Protein AF-A0A1H5PXS5-F1 (afdb_monomer_lite)

Foldseek 3Di:
DVVVVVVVLVCLLVQLVVQLVVLLVVCLVVLLVLLVQQVQLQAKAQPVPPPDDRHGDDPPRPDIDHRNVVSNVVSVVVQLVSLQVSLQSSCVSSVDPPSVVSSVVSSVVSSVVSVVSNVVVVVVVVD

Structure (mmCIF, N/CA/C/O backbone):
data_AF-A0A1H5PXS5-F1
#
_entry.id   AF-A0A1H5PXS5-F1
#
loop_
_atom_site.group_PDB
_atom_site.id
_atom_site.type_symbol
_atom_site.label_atom_id
_atom_site.label_alt_id
_atom_site.label_comp_id
_atom_site.label_asym_id
_atom_site.label_entity_id
_atom_site.label_seq_id
_atom_site.pdbx_PDB_ins_code
_atom_site.Cartn_x
_atom_site.Cartn_y
_atom_site.Cartn_z
_atom_site.occupancy
_atom_site.B_iso_or_equiv
_atom_site.auth_seq_id
_atom_site.auth_comp_id
_atom_site.auth_asym_id
_atom_site.auth_atom_id
_atom_site.pdbx_PDB_model_num
ATOM 1 N N . MET A 1 1 ? -22.544 5.173 37.982 1.00 56.53 1 MET A N 1
ATOM 2 C CA . MET A 1 1 ? -21.979 4.084 37.147 1.00 56.53 1 MET A CA 1
ATOM 3 C C . MET A 1 1 ? -22.290 4.237 35.650 1.00 56.53 1 MET A C 1
ATOM 5 O O . MET A 1 1 ? -21.480 3.798 34.851 1.00 56.53 1 MET A O 1
ATOM 9 N N . ALA A 1 2 ? -23.361 4.930 35.233 1.00 60.81 2 ALA A N 1
ATOM 10 C CA . ALA A 1 2 ? -23.650 5.168 33.805 1.00 60.81 2 ALA A CA 1
ATOM 11 C C . ALA A 1 2 ? -22.597 6.036 33.067 1.00 60.81 2 ALA A C 1
ATOM 13 O O . ALA A 1 2 ? -22.197 5.722 31.950 1.00 60.81 2 ALA A O 1
ATOM 14 N N . VAL A 1 3 ? -22.052 7.070 33.726 1.00 61.31 3 VAL A N 1
ATOM 15 C CA . VAL A 1 3 ? -21.043 7.984 33.135 1.00 61.31 3 VAL A CA 1
ATOM 16 C C . VAL A 1 3 ? -19.742 7.262 32.743 1.00 61.31 3 VAL A C 1
ATOM 18 O O . VAL A 1 3 ? -19.060 7.649 31.794 1.00 61.31 3 VAL A O 1
ATOM 21 N N . THR A 1 4 ? -19.377 6.195 33.458 1.00 65.00 4 THR A N 1
ATOM 22 C CA . THR A 1 4 ? -18.184 5.390 33.154 1.00 65.00 4 THR A CA 1
ATOM 23 C C . THR A 1 4 ? -18.392 4.469 31.954 1.00 65.00 4 THR A C 1
ATOM 25 O O . THR A 1 4 ? -17.450 4.252 31.193 1.00 65.00 4 THR A O 1
ATOM 28 N N . GLU A 1 5 ? -19.614 3.977 31.735 1.00 60.16 5 GLU A N 1
ATOM 29 C CA . GLU A 1 5 ? -19.942 3.146 30.572 1.00 60.16 5 GLU A CA 1
ATOM 30 C C . GLU A 1 5 ? -20.026 3.969 29.286 1.00 60.16 5 GLU A C 1
ATOM 32 O O . GLU A 1 5 ? -19.417 3.571 28.294 1.00 60.16 5 GLU A O 1
ATOM 37 N N . GLU A 1 6 ? -20.640 5.159 29.314 1.00 60.00 6 GLU A N 1
ATOM 38 C CA . GLU A 1 6 ? -20.666 6.066 28.155 1.00 60.00 6 GLU A CA 1
ATOM 39 C C . GLU A 1 6 ? -19.258 6.475 27.711 1.00 60.00 6 GLU A C 1
ATOM 41 O O . GLU A 1 6 ? -18.928 6.396 26.525 1.00 60.00 6 GLU A O 1
ATOM 46 N N . ARG A 1 7 ? -18.376 6.827 28.657 1.00 58.44 7 ARG A N 1
ATOM 47 C CA . ARG A 1 7 ? -16.966 7.127 28.350 1.00 58.44 7 ARG A CA 1
ATOM 48 C C . ARG A 1 7 ? -16.232 5.906 27.799 1.00 58.44 7 ARG A C 1
ATOM 50 O O . ARG A 1 7 ? -15.465 6.029 26.845 1.00 58.44 7 ARG A O 1
ATOM 57 N N . ALA A 1 8 ? -16.494 4.718 28.342 1.00 58.59 8 ALA A N 1
ATOM 58 C CA . ALA A 1 8 ? -15.920 3.474 27.842 1.00 58.59 8 ALA A CA 1
ATOM 59 C C . ALA A 1 8 ? -16.485 3.062 26.472 1.00 58.59 8 ALA A C 1
ATOM 61 O O . ALA A 1 8 ? -15.799 2.362 25.730 1.00 58.59 8 ALA A O 1
ATOM 62 N N . GLN A 1 9 ? -17.707 3.463 26.110 1.00 58.88 9 GLN A N 1
ATOM 63 C CA . GLN A 1 9 ? -18.296 3.257 24.784 1.00 58.88 9 GLN A CA 1
ATOM 64 C C . GLN A 1 9 ? -17.776 4.268 23.760 1.00 58.88 9 GLN A C 1
ATOM 66 O O . GLN A 1 9 ? -17.460 3.863 22.642 1.00 58.88 9 GLN A O 1
ATOM 71 N N . ALA A 1 10 ? -17.588 5.530 24.149 1.00 60.09 10 ALA A N 1
ATOM 72 C CA . ALA A 1 10 ? -16.989 6.569 23.312 1.00 60.09 10 ALA A CA 1
ATOM 73 C C . ALA A 1 10 ? -15.483 6.341 23.058 1.00 60.09 10 ALA A C 1
ATOM 75 O O . ALA A 1 10 ? -14.986 6.616 21.966 1.00 60.09 10 ALA A O 1
ATOM 76 N N . ALA A 1 11 ? -14.755 5.761 24.020 1.00 62.62 11 ALA A N 1
ATO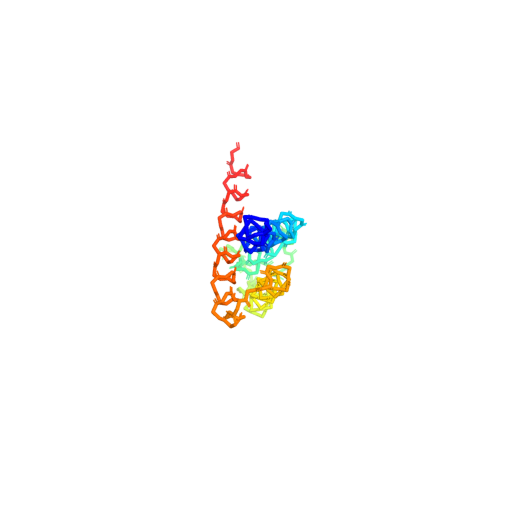M 77 C CA . ALA A 1 11 ? -13.326 5.455 23.882 1.00 62.62 11 ALA A CA 1
ATOM 78 C C . ALA A 1 11 ? -13.026 4.277 22.931 1.00 62.62 11 ALA A C 1
ATOM 80 O O . ALA A 1 11 ? -11.911 4.154 22.418 1.00 62.62 11 ALA A O 1
ATOM 81 N N . ARG A 1 12 ? -14.008 3.401 22.669 1.00 68.94 12 ARG A N 1
ATOM 82 C CA . ARG A 1 12 ? -13.856 2.227 21.787 1.00 68.94 12 ARG A CA 1
ATOM 83 C C . ARG A 1 12 ? -13.530 2.630 20.336 1.00 68.94 12 ARG A C 1
ATOM 85 O O . ARG A 1 12 ? -12.490 2.188 19.849 1.00 68.94 12 ARG A O 1
ATOM 92 N N . PRO A 1 13 ? -14.299 3.505 19.657 1.00 69.00 13 PRO A N 1
ATOM 93 C CA . PRO A 1 13 ? -13.934 4.003 18.330 1.00 69.00 13 PRO A CA 1
ATOM 94 C C . PRO A 1 13 ? -12.537 4.641 18.288 1.00 69.00 13 PRO A C 1
ATOM 96 O O . PRO A 1 13 ? -11.752 4.332 17.389 1.00 69.00 13 PRO A O 1
ATOM 99 N N . GLY A 1 14 ? -12.197 5.449 19.302 1.00 75.44 14 GLY A N 1
ATOM 100 C CA . GLY A 1 14 ? -10.892 6.108 19.418 1.00 75.44 14 GLY A CA 1
ATOM 101 C C . GLY A 1 14 ? -9.726 5.121 19.498 1.00 75.44 14 GLY A C 1
ATOM 102 O O . GLY A 1 14 ? -8.729 5.280 18.797 1.00 75.44 14 GLY A O 1
ATOM 103 N N . ARG A 1 15 ? -9.875 4.029 20.258 1.00 79.75 15 ARG A N 1
ATOM 104 C CA . ARG A 1 15 ? -8.872 2.954 20.322 1.00 79.75 15 ARG A CA 1
ATOM 105 C C . ARG A 1 15 ? -8.702 2.238 18.981 1.00 79.75 15 ARG A C 1
ATOM 107 O O . ARG A 1 15 ? -7.582 1.907 18.603 1.00 79.75 15 ARG A O 1
ATOM 114 N N . GLY A 1 16 ? -9.796 2.014 18.253 1.00 78.06 16 GLY A N 1
ATOM 115 C CA . GLY A 1 16 ? -9.749 1.434 16.909 1.00 78.06 16 GLY A CA 1
ATOM 116 C C . GLY A 1 16 ? -9.002 2.317 15.908 1.00 78.06 16 GLY A C 1
ATOM 117 O O . GLY A 1 16 ? -8.175 1.815 15.149 1.00 78.06 16 GLY A O 1
ATOM 118 N N . ALA A 1 17 ? -9.254 3.628 15.947 1.00 75.81 17 ALA A N 1
ATOM 119 C CA . ALA A 1 17 ? -8.556 4.605 15.117 1.00 75.81 17 ALA A CA 1
ATOM 120 C C . ALA A 1 17 ? -7.064 4.694 15.473 1.00 75.81 17 ALA A C 1
ATOM 122 O O . ALA A 1 17 ? -6.228 4.621 14.579 1.00 75.81 17 ALA A O 1
ATOM 123 N N . ALA A 1 18 ? -6.723 4.754 16.765 1.00 81.62 18 ALA A N 1
ATOM 124 C CA . ALA A 1 18 ? -5.338 4.817 17.229 1.00 81.62 18 ALA A CA 1
ATOM 125 C C . ALA A 1 18 ? -4.524 3.577 16.826 1.00 81.62 18 ALA A C 1
ATOM 127 O O . ALA A 1 18 ? -3.395 3.708 16.363 1.00 81.62 18 ALA A O 1
ATOM 128 N N . VAL A 1 19 ? -5.103 2.374 16.936 1.00 84.81 19 VAL A N 1
ATOM 129 C CA . VAL A 1 19 ? -4.444 1.137 16.481 1.00 84.81 19 VAL A CA 1
ATOM 130 C C . VAL A 1 19 ? -4.265 1.138 14.964 1.00 84.81 19 VAL A C 1
ATOM 132 O O . VAL A 1 19 ? -3.183 0.813 14.486 1.00 84.81 19 VAL A O 1
ATOM 135 N N . SER A 1 20 ? -5.291 1.533 14.203 1.00 79.31 20 SER A N 1
ATOM 136 C CA . SER A 1 20 ? -5.188 1.641 12.740 1.00 79.31 20 SER A CA 1
ATOM 137 C C . SER A 1 20 ? -4.079 2.618 12.336 1.00 79.31 20 SER A C 1
ATOM 139 O O . SER A 1 20 ? -3.224 2.273 11.527 1.00 79.31 20 SER A O 1
ATOM 141 N N . ALA A 1 21 ? -4.050 3.805 12.947 1.00 78.50 21 ALA A N 1
ATOM 142 C CA . ALA A 1 21 ? -3.052 4.834 12.679 1.00 78.50 21 ALA A CA 1
ATOM 143 C C . ALA A 1 21 ? -1.637 4.392 13.079 1.00 78.50 21 ALA A C 1
ATOM 145 O O . ALA A 1 21 ? -0.707 4.547 12.292 1.00 78.50 21 ALA A O 1
ATOM 146 N N . GLY A 1 22 ? -1.475 3.787 14.259 1.00 82.25 22 GLY A N 1
ATOM 147 C CA . GLY A 1 22 ? -0.182 3.289 14.729 1.00 82.25 22 GLY A CA 1
ATOM 148 C C . GLY A 1 22 ? 0.392 2.199 13.823 1.00 82.25 22 GLY A C 1
ATOM 149 O O . GLY A 1 22 ? 1.576 2.225 13.499 1.00 82.25 22 GLY A O 1
ATOM 150 N N . VAL A 1 23 ? -0.449 1.277 13.345 1.00 85.56 23 VAL A N 1
ATOM 151 C CA . VAL A 1 23 ? -0.013 0.240 12.399 1.00 85.56 23 VAL A CA 1
ATOM 152 C C . VAL A 1 23 ? 0.309 0.837 11.025 1.00 85.56 23 VAL A C 1
ATOM 154 O O . VAL A 1 23 ? 1.310 0.451 10.430 1.00 85.56 23 VAL A O 1
ATOM 157 N N . MET A 1 24 ? -0.471 1.806 10.530 1.00 80.81 24 MET A N 1
ATOM 158 C CA . MET A 1 24 ? -0.128 2.508 9.283 1.00 80.81 24 MET A CA 1
ATOM 159 C C . MET A 1 24 ? 1.216 3.231 9.389 1.00 80.81 24 MET A C 1
ATOM 161 O O . MET A 1 24 ? 2.020 3.137 8.466 1.00 80.81 24 MET A O 1
ATOM 165 N N . ALA A 1 25 ? 1.485 3.895 10.517 1.00 81.75 25 ALA A N 1
ATOM 166 C CA . ALA A 1 25 ? 2.754 4.573 10.766 1.00 81.75 25 ALA A CA 1
ATOM 167 C C . ALA A 1 25 ? 3.940 3.592 10.748 1.00 81.75 25 ALA A C 1
ATOM 169 O O . ALA A 1 25 ? 4.950 3.856 10.101 1.00 81.75 25 ALA A O 1
ATOM 170 N N . LEU A 1 26 ? 3.793 2.421 11.378 1.00 85.38 26 LEU A N 1
ATOM 171 C CA . LEU A 1 26 ? 4.804 1.354 11.347 1.00 85.38 26 LEU A CA 1
ATOM 172 C C . LEU A 1 26 ? 5.061 0.815 9.934 1.00 85.38 26 LEU A C 1
ATOM 174 O O . LEU A 1 26 ? 6.168 0.379 9.629 1.00 85.38 26 LEU A O 1
ATOM 178 N N . LEU A 1 27 ? 4.051 0.845 9.065 1.00 85.19 27 LEU A N 1
ATOM 179 C CA . LEU A 1 27 ? 4.149 0.349 7.696 1.00 85.19 27 LEU A CA 1
ATOM 180 C C . LEU A 1 27 ? 4.630 1.404 6.695 1.00 85.19 27 LEU A C 1
ATOM 182 O O . LEU A 1 27 ? 4.754 1.077 5.516 1.00 85.19 27 LEU A O 1
ATOM 186 N N . VAL A 1 28 ? 4.925 2.641 7.105 1.00 81.62 28 VAL A N 1
ATOM 187 C CA . VAL A 1 28 ? 5.422 3.696 6.197 1.00 81.62 28 VAL A CA 1
ATOM 188 C C . VAL A 1 28 ? 6.613 3.236 5.336 1.00 81.62 28 VAL A C 1
ATOM 190 O O . VAL A 1 28 ? 6.548 3.445 4.124 1.00 81.62 28 VAL A O 1
ATOM 193 N N . PRO A 1 29 ? 7.642 2.536 5.863 1.00 80.50 29 PRO A N 1
ATOM 194 C CA . PRO A 1 29 ? 8.745 2.037 5.036 1.00 80.50 29 PRO A CA 1
ATOM 195 C C . PRO A 1 29 ? 8.293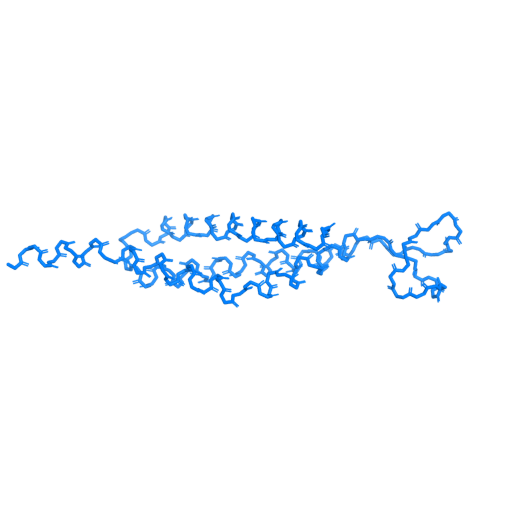 1.048 3.953 1.00 80.50 29 PRO A C 1
ATOM 197 O O . PRO A 1 29 ? 8.779 1.091 2.826 1.00 80.50 29 PRO A O 1
ATOM 200 N N . VAL A 1 30 ? 7.318 0.188 4.271 1.00 84.88 30 VAL A N 1
ATOM 201 C CA . VAL A 1 30 ? 6.742 -0.782 3.325 1.00 84.88 30 VAL A CA 1
ATOM 202 C C . VAL A 1 30 ? 5.986 -0.059 2.212 1.00 84.88 30 VAL A C 1
ATOM 204 O O . VAL A 1 30 ? 6.136 -0.405 1.043 1.00 84.88 30 VAL A O 1
ATOM 207 N N . HIS A 1 31 ? 5.214 0.975 2.555 1.00 81.62 31 HIS A N 1
ATOM 208 C CA . HIS A 1 31 ? 4.532 1.804 1.562 1.00 81.62 31 HIS A CA 1
ATOM 209 C C . HIS A 1 31 ? 5.539 2.531 0.666 1.00 81.62 31 HIS A C 1
ATOM 211 O O . HIS A 1 31 ? 5.381 2.505 -0.550 1.00 81.62 31 HIS A O 1
ATOM 217 N N . GLY A 1 32 ? 6.598 3.110 1.240 1.00 78.00 32 GLY A N 1
ATOM 218 C CA . GLY A 1 32 ? 7.671 3.753 0.478 1.00 78.00 32 GLY A CA 1
ATOM 219 C C . GLY A 1 32 ? 8.338 2.794 -0.512 1.00 78.00 32 GLY A C 1
ATOM 220 O O . GLY A 1 32 ? 8.476 3.122 -1.689 1.00 78.00 32 GLY A O 1
ATOM 221 N N . PHE A 1 33 ? 8.664 1.577 -0.067 1.00 83.81 33 PHE A N 1
ATOM 222 C CA . PHE A 1 33 ? 9.221 0.534 -0.930 1.00 83.81 33 PHE A CA 1
ATOM 223 C C . PHE A 1 33 ? 8.263 0.137 -2.062 1.00 83.81 33 PHE A C 1
ATOM 225 O O . PHE A 1 33 ? 8.673 0.074 -3.219 1.00 83.81 33 PHE A O 1
ATOM 232 N N . LEU A 1 34 ? 6.982 -0.094 -1.759 1.00 84.69 34 LEU A N 1
ATOM 233 C CA . LEU A 1 34 ? 5.981 -0.467 -2.765 1.00 84.69 34 LEU A CA 1
ATOM 234 C C . LEU A 1 34 ? 5.753 0.647 -3.791 1.00 84.69 34 LEU A C 1
ATOM 236 O O . LEU A 1 34 ? 5.611 0.365 -4.976 1.00 84.69 34 LEU A O 1
ATOM 240 N N . VAL A 1 35 ? 5.760 1.908 -3.360 1.00 81.56 35 VAL A N 1
ATOM 241 C CA . VAL A 1 35 ? 5.647 3.064 -4.259 1.00 81.56 35 VAL A CA 1
ATOM 242 C C . VAL A 1 35 ? 6.868 3.157 -5.167 1.00 81.56 35 VAL A C 1
ATOM 244 O O . VAL A 1 35 ? 6.707 3.308 -6.375 1.00 81.56 35 VAL A O 1
ATOM 247 N N . ALA A 1 36 ? 8.077 3.001 -4.623 1.00 81.88 36 ALA A N 1
ATOM 248 C CA . ALA A 1 36 ? 9.296 2.963 -5.426 1.00 81.88 36 ALA A CA 1
ATOM 249 C C . ALA A 1 36 ? 9.265 1.808 -6.441 1.00 81.88 36 ALA A C 1
ATOM 251 O O . ALA A 1 36 ? 9.572 2.012 -7.613 1.00 81.88 36 ALA A O 1
ATOM 252 N N . ALA A 1 37 ? 8.811 0.622 -6.025 1.00 85.44 37 ALA A N 1
ATOM 253 C CA . ALA A 1 37 ? 8.644 -0.527 -6.907 1.00 85.44 37 ALA A CA 1
ATOM 254 C C . ALA A 1 37 ? 7.626 -0.263 -8.027 1.00 85.44 37 ALA A C 1
ATOM 256 O O . ALA A 1 37 ? 7.869 -0.661 -9.161 1.00 85.44 37 ALA A O 1
ATOM 257 N N . VAL A 1 38 ? 6.520 0.437 -7.747 1.00 83.38 38 VAL A N 1
ATOM 258 C CA . VAL A 1 38 ? 5.538 0.840 -8.770 1.00 83.38 38 VAL A CA 1
ATOM 259 C C . VAL A 1 38 ? 6.125 1.866 -9.734 1.00 83.38 38 VAL A C 1
ATOM 261 O O . VAL A 1 38 ? 5.916 1.741 -10.935 1.00 83.38 38 VAL A O 1
ATOM 264 N N . VAL A 1 39 ? 6.872 2.856 -9.239 1.00 83.62 39 VAL A N 1
ATOM 265 C CA . VAL A 1 39 ? 7.531 3.865 -10.086 1.00 83.62 39 VAL A CA 1
ATOM 266 C C . VAL A 1 39 ? 8.543 3.206 -11.019 1.00 83.62 39 VAL A C 1
ATOM 268 O O . VAL A 1 39 ? 8.529 3.481 -12.216 1.00 83.62 39 VAL A O 1
ATOM 271 N N . LEU A 1 40 ? 9.364 2.293 -10.494 1.00 83.50 40 LEU A N 1
ATOM 272 C CA . LEU A 1 40 ? 10.285 1.497 -11.301 1.00 83.50 40 LEU A CA 1
ATOM 273 C C . LEU A 1 40 ? 9.509 0.626 -12.294 1.00 83.50 40 LEU A C 1
ATOM 275 O O . LEU A 1 40 ? 9.761 0.671 -13.488 1.00 83.50 40 LEU A O 1
ATOM 279 N N . ALA A 1 41 ? 8.494 -0.110 -11.849 1.00 85.81 41 ALA A N 1
ATOM 280 C CA . ALA A 1 41 ? 7.702 -0.957 -12.734 1.00 85.81 41 ALA A CA 1
ATOM 281 C C . ALA A 1 41 ? 6.940 -0.174 -13.817 1.00 85.81 41 ALA A C 1
ATOM 283 O O . ALA A 1 41 ? 6.621 -0.746 -14.851 1.00 85.81 41 ALA A O 1
ATOM 284 N N . ALA A 1 42 ? 6.637 1.107 -13.605 1.00 85.19 42 ALA A N 1
ATOM 285 C CA . ALA A 1 42 ? 6.006 1.969 -14.601 1.00 85.19 42 ALA A CA 1
ATOM 286 C C . ALA A 1 42 ? 7.000 2.537 -15.632 1.00 85.19 42 ALA A C 1
ATOM 288 O O . ALA A 1 42 ? 6.574 3.023 -16.683 1.00 85.19 42 ALA A O 1
ATOM 289 N N . GLY A 1 43 ? 8.302 2.492 -15.341 1.00 83.88 43 GLY A N 1
ATOM 290 C CA . GLY A 1 43 ? 9.352 2.944 -16.244 1.00 83.88 43 GLY A CA 1
ATOM 291 C C . GLY A 1 43 ? 9.472 2.077 -17.498 1.00 83.88 43 GLY A C 1
ATOM 292 O O . GLY A 1 43 ? 9.084 0.910 -17.516 1.00 83.88 43 GLY A O 1
ATOM 293 N N . ARG A 1 44 ? 10.036 2.667 -18.559 1.00 85.00 44 ARG A N 1
ATOM 294 C CA . ARG A 1 44 ? 10.578 1.920 -19.701 1.00 85.00 44 ARG A CA 1
ATOM 295 C C . ARG A 1 44 ? 12.093 1.989 -19.665 1.00 85.00 44 ARG A C 1
ATOM 297 O O . ARG A 1 44 ? 12.649 3.089 -19.748 1.00 85.00 44 ARG A O 1
ATOM 304 N N . TYR A 1 45 ? 12.735 0.834 -19.575 1.00 84.56 45 TYR A N 1
ATOM 305 C CA . TYR A 1 45 ? 14.185 0.748 -19.443 1.00 84.56 45 TYR A CA 1
ATOM 306 C C . TYR A 1 45 ? 14.815 0.038 -20.630 1.00 84.56 45 TYR A C 1
ATOM 308 O O . TYR A 1 45 ? 14.220 -0.858 -21.230 1.00 84.56 45 TYR A O 1
ATOM 316 N N . ASP A 1 46 ? 16.025 0.474 -20.955 1.00 84.38 46 ASP A N 1
ATOM 317 C CA . ASP A 1 46 ? 16.869 -0.162 -21.949 1.00 84.38 46 ASP A CA 1
ATOM 318 C C . ASP A 1 46 ? 17.322 -1.530 -21.423 1.00 84.38 46 ASP A C 1
ATOM 320 O O . ASP A 1 46 ? 18.018 -1.626 -20.409 1.00 84.38 46 ASP A O 1
ATOM 324 N N . SER A 1 47 ? 16.895 -2.592 -22.104 1.00 82.44 47 SER A N 1
ATOM 325 C CA . SER A 1 47 ? 17.213 -3.980 -21.755 1.00 82.44 47 SER A CA 1
ATOM 326 C C . SER A 1 47 ? 18.363 -4.556 -22.583 1.00 82.44 47 SER A C 1
ATOM 328 O O . SER A 1 47 ? 18.707 -5.725 -22.430 1.00 82.44 47 SER A O 1
ATOM 330 N N . SER A 1 48 ? 19.007 -3.739 -23.424 1.00 79.62 48 SER A N 1
ATOM 331 C CA . SER A 1 48 ? 20.124 -4.163 -24.283 1.00 79.62 48 SER A CA 1
ATOM 332 C C . SER A 1 48 ? 21.429 -4.418 -23.516 1.00 79.62 48 SER A C 1
ATOM 334 O O . SER A 1 48 ? 22.420 -4.860 -24.096 1.00 79.62 48 SER A O 1
ATOM 336 N N . GLY A 1 49 ? 21.454 -4.122 -22.211 1.00 73.38 49 GLY A N 1
ATOM 337 C CA . GLY A 1 49 ? 22.635 -4.241 -21.352 1.00 73.38 49 GLY A CA 1
ATOM 338 C C . GLY A 1 49 ? 23.613 -3.063 -21.456 1.00 73.38 49 GLY A C 1
ATOM 339 O O . GLY A 1 49 ? 24.641 -3.062 -20.781 1.00 73.38 49 GLY A O 1
ATOM 340 N N . GLN A 1 50 ? 23.304 -2.041 -22.260 1.00 70.44 50 GLN A N 1
ATOM 341 C CA . GLN A 1 50 ? 24.161 -0.875 -22.486 1.00 70.44 50 GLN A CA 1
ATOM 342 C C . GLN A 1 50 ? 23.791 0.286 -21.543 1.00 70.44 50 GLN A C 1
ATOM 344 O O . GLN A 1 50 ? 22.792 0.970 -21.744 1.00 70.44 50 GLN A O 1
ATOM 349 N N . GLY A 1 51 ? 24.631 0.593 -20.548 1.00 69.06 51 GLY A N 1
ATOM 350 C CA . GLY A 1 51 ? 24.491 1.811 -19.724 1.00 69.06 51 GLY A CA 1
ATOM 351 C C . GLY A 1 51 ? 23.791 1.651 -18.366 1.00 69.06 51 GLY A C 1
ATOM 352 O O . GLY A 1 51 ? 23.359 2.644 -17.785 1.00 69.06 51 GLY A O 1
ATOM 353 N N . GLY A 1 52 ? 23.749 0.430 -17.827 1.00 74.44 52 GLY A N 1
ATOM 354 C CA . GLY A 1 52 ? 23.382 0.156 -16.433 1.00 74.44 52 GLY A CA 1
ATOM 355 C C . GLY A 1 52 ? 21.904 -0.201 -16.200 1.00 74.44 52 GLY A C 1
ATOM 356 O O . GLY A 1 52 ? 21.076 -0.060 -17.095 1.00 74.44 52 GLY A O 1
ATOM 357 N N . PRO A 1 53 ? 21.556 -0.668 -14.985 1.00 68.88 53 PRO A N 1
ATOM 358 C CA . PRO A 1 53 ? 20.291 -1.361 -14.700 1.00 68.88 53 PRO A CA 1
ATOM 359 C C . PRO A 1 53 ? 19.023 -0.487 -14.725 1.00 68.88 53 PRO A C 1
ATOM 361 O O . PRO A 1 53 ? 17.925 -1.025 -14.635 1.00 68.88 53 PRO A O 1
ATOM 364 N N . PHE A 1 54 ? 19.149 0.840 -14.840 1.00 75.38 54 PHE A N 1
ATOM 365 C CA . PHE A 1 54 ? 18.015 1.780 -14.821 1.00 75.38 54 PHE A CA 1
ATOM 366 C C . PHE A 1 54 ? 18.077 2.818 -15.944 1.00 75.38 54 PHE A C 1
ATOM 368 O O . PHE A 1 54 ? 17.489 3.897 -15.831 1.00 75.38 54 PHE A O 1
ATOM 375 N N . ARG A 1 55 ? 18.808 2.530 -17.025 1.00 80.69 55 ARG A N 1
ATOM 376 C CA . ARG A 1 55 ? 18.870 3.441 -18.167 1.00 80.69 55 ARG A CA 1
ATOM 377 C C . ARG A 1 55 ? 17.487 3.544 -18.804 1.00 80.69 55 ARG A C 1
ATOM 379 O O . ARG A 1 55 ? 16.923 2.540 -19.225 1.00 80.69 55 ARG A O 1
ATOM 386 N N . SER A 1 56 ? 16.931 4.750 -18.872 1.00 84.69 56 SER A N 1
ATOM 387 C CA . SER A 1 56 ? 15.681 4.992 -19.596 1.00 84.69 56 SER A CA 1
ATOM 388 C C . SER A 1 56 ? 15.888 4.790 -21.092 1.00 84.69 56 SER A C 1
ATOM 390 O O . SER A 1 56 ? 16.934 5.172 -21.619 1.00 84.69 56 SER A O 1
ATOM 392 N N . CYS A 1 57 ? 14.882 4.257 -21.780 1.00 84.12 57 CYS A N 1
ATOM 393 C CA . CYS A 1 57 ? 14.980 4.086 -23.225 1.00 84.12 57 CYS A CA 1
ATOM 394 C C . CYS A 1 57 ? 15.130 5.414 -23.973 1.00 84.12 57 CYS A C 1
ATOM 396 O O . CYS A 1 57 ? 14.399 6.372 -23.712 1.00 84.12 57 CYS A O 1
ATOM 398 N N . THR A 1 58 ? 16.060 5.441 -24.926 1.00 84.12 58 THR A N 1
ATOM 399 C CA . THR A 1 58 ? 16.287 6.559 -25.851 1.00 84.12 58 THR A CA 1
ATOM 400 C C . THR A 1 58 ? 16.089 6.098 -27.297 1.00 84.12 58 THR A C 1
ATOM 402 O O . THR A 1 58 ? 15.826 4.925 -27.552 1.00 84.12 58 THR A O 1
ATOM 405 N N . ALA A 1 59 ? 16.200 7.017 -28.262 1.00 82.12 59 ALA A N 1
ATOM 406 C CA . ALA A 1 59 ? 16.112 6.681 -29.687 1.00 82.12 59 ALA A CA 1
ATOM 407 C C . ALA A 1 59 ? 17.218 5.710 -30.152 1.00 82.12 59 ALA A C 1
ATOM 409 O O . ALA A 1 59 ? 17.038 5.018 -31.148 1.00 82.12 59 ALA A O 1
ATOM 410 N N . ASP A 1 60 ? 18.325 5.638 -29.408 1.00 82.25 60 ASP A N 1
ATOM 411 C CA . ASP A 1 60 ? 19.468 4.764 -29.695 1.00 82.25 60 ASP A CA 1
ATOM 412 C C . ASP A 1 60 ? 19.359 3.387 -29.013 1.00 82.25 60 ASP A C 1
ATOM 414 O O . ASP A 1 60 ? 20.230 2.535 -29.193 1.00 82.25 60 ASP A O 1
ATOM 418 N N . SER A 1 61 ? 18.322 3.158 -28.197 1.00 81.44 61 SER A N 1
ATOM 419 C CA . SER A 1 61 ? 18.125 1.889 -27.492 1.00 81.44 61 SER A CA 1
ATOM 420 C C . SER A 1 61 ? 17.678 0.793 -28.460 1.00 81.44 61 SER A C 1
ATOM 422 O O . SER A 1 61 ? 16.678 0.927 -29.164 1.00 81.44 61 SER A O 1
ATOM 424 N N . VAL A 1 62 ? 18.404 -0.326 -28.462 1.00 84.12 62 VAL A N 1
ATOM 425 C CA . VAL A 1 62 ? 18.152 -1.462 -29.368 1.00 84.12 62 VAL A CA 1
ATOM 426 C C . VAL A 1 62 ? 16.983 -2.326 -28.883 1.00 84.12 62 VAL A C 1
ATOM 428 O O . VAL A 1 62 ? 16.254 -2.905 -29.687 1.00 84.12 62 VAL A O 1
ATOM 431 N N . SER A 1 63 ? 16.782 -2.403 -27.566 1.00 83.12 63 SER A N 1
ATOM 432 C CA . SER A 1 63 ? 15.659 -3.106 -26.951 1.00 83.12 63 SER A CA 1
ATOM 433 C C . SER A 1 63 ? 15.163 -2.359 -25.717 1.00 83.12 63 SER A C 1
ATOM 435 O O . SER A 1 63 ? 15.946 -1.881 -24.897 1.00 83.12 63 SER A O 1
ATOM 437 N N . CYS A 1 64 ? 13.842 -2.269 -25.587 1.00 85.94 64 CYS A N 1
ATOM 438 C CA . CYS A 1 64 ? 13.177 -1.600 -24.478 1.00 85.94 64 CYS A CA 1
ATOM 439 C C . CYS A 1 64 ? 12.220 -2.562 -23.797 1.00 85.94 64 CYS A 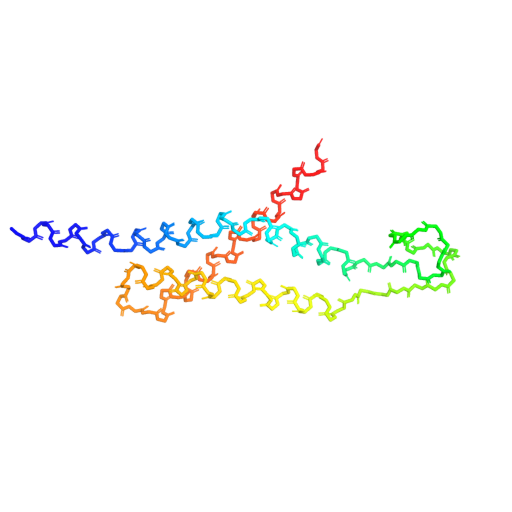C 1
ATOM 441 O O . CYS A 1 64 ? 11.305 -3.065 -24.452 1.00 85.94 64 CYS A O 1
ATOM 443 N N . ASP A 1 65 ? 12.368 -2.728 -22.485 1.00 85.50 65 ASP A N 1
ATOM 444 C CA . ASP A 1 65 ? 11.347 -3.382 -21.680 1.00 85.50 65 ASP A CA 1
ATOM 445 C C . ASP A 1 65 ? 10.352 -2.354 -21.149 1.00 85.50 65 ASP A C 1
ATOM 447 O O . ASP A 1 65 ? 10.693 -1.321 -20.562 1.00 85.50 65 ASP A O 1
ATOM 451 N N . GLY A 1 66 ? 9.090 -2.631 -21.472 1.00 75.75 66 GLY A N 1
ATOM 452 C CA . GLY A 1 66 ? 7.940 -1.808 -21.146 1.00 75.75 66 GLY A CA 1
ATOM 453 C C . GLY A 1 66 ? 7.482 -1.977 -19.701 1.00 75.75 66 GLY A C 1
ATOM 454 O O . GLY A 1 66 ? 7.978 -2.856 -18.993 1.00 75.75 66 GLY A O 1
ATOM 455 N N . PRO A 1 67 ? 6.500 -1.165 -19.269 1.00 82.62 67 PRO A N 1
ATOM 456 C CA . PRO A 1 67 ? 6.056 -1.187 -17.889 1.00 82.62 67 PRO A CA 1
ATOM 457 C C . PRO A 1 67 ? 5.668 -2.604 -17.461 1.00 82.62 67 PRO A C 1
ATOM 459 O O .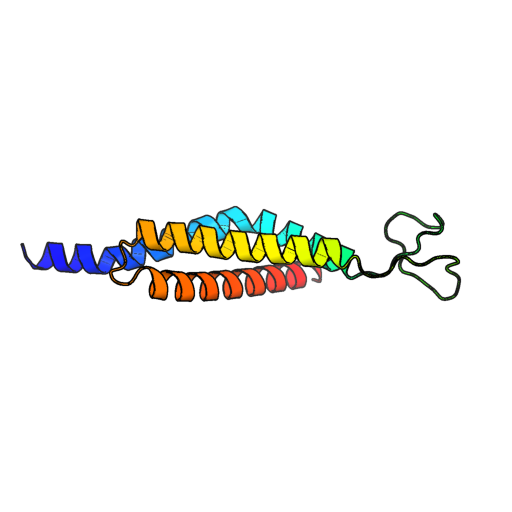 PRO A 1 67 ? 4.880 -3.292 -18.115 1.00 82.62 67 PRO A O 1
ATOM 462 N N . ASN A 1 68 ? 6.222 -3.038 -16.333 1.00 87.50 68 ASN A N 1
ATOM 463 C CA . ASN A 1 68 ? 5.963 -4.340 -15.752 1.00 87.50 68 ASN A CA 1
ATOM 464 C C . ASN A 1 68 ? 4.586 -4.331 -15.073 1.00 87.50 68 ASN A C 1
ATOM 466 O O . ASN A 1 68 ? 4.448 -4.149 -13.860 1.00 87.50 68 ASN A O 1
ATOM 470 N N . HIS A 1 69 ? 3.546 -4.536 -15.881 1.00 86.38 69 HIS A N 1
ATOM 471 C CA . HIS A 1 69 ? 2.157 -4.563 -15.431 1.00 86.38 69 HIS A CA 1
ATOM 472 C C . HIS A 1 69 ? 1.892 -5.626 -14.359 1.00 86.38 69 HIS A C 1
ATOM 474 O O . HIS A 1 69 ? 1.062 -5.402 -13.479 1.00 86.38 69 HIS A O 1
ATOM 480 N N . ALA A 1 70 ? 2.616 -6.750 -14.387 1.00 87.19 70 ALA A N 1
ATOM 481 C CA . ALA A 1 70 ? 2.504 -7.782 -13.362 1.00 87.19 70 ALA A CA 1
ATOM 482 C C . ALA A 1 70 ? 2.985 -7.260 -11.999 1.00 87.19 70 ALA A C 1
ATOM 484 O O . ALA A 1 70 ? 2.271 -7.387 -11.007 1.00 87.19 70 ALA A O 1
ATOM 485 N N . MET A 1 71 ? 4.144 -6.598 -11.953 1.00 84.62 71 MET A N 1
ATOM 486 C CA . MET A 1 71 ? 4.665 -5.987 -10.727 1.00 84.62 71 MET A CA 1
ATOM 487 C C . MET A 1 71 ? 3.753 -4.860 -10.224 1.00 84.62 71 MET A C 1
ATOM 489 O O . MET A 1 71 ? 3.478 -4.789 -9.027 1.00 84.62 71 MET A O 1
ATOM 493 N N . ILE A 1 72 ? 3.221 -4.025 -11.125 1.00 85.75 72 ILE A N 1
ATOM 494 C CA . ILE A 1 72 ? 2.242 -2.981 -10.773 1.00 85.75 72 ILE A CA 1
ATOM 495 C C . ILE A 1 72 ? 0.998 -3.609 -10.128 1.00 85.75 72 ILE A C 1
ATOM 497 O O . ILE A 1 72 ? 0.556 -3.155 -9.071 1.00 85.75 72 ILE A O 1
ATOM 501 N N . ALA A 1 73 ? 0.450 -4.671 -10.725 1.00 84.00 73 ALA A N 1
ATOM 502 C CA . ALA A 1 73 ? -0.727 -5.361 -10.204 1.00 84.00 73 ALA A CA 1
ATOM 503 C C . ALA A 1 73 ? -0.459 -6.008 -8.836 1.00 84.00 73 ALA A C 1
ATOM 505 O O . ALA A 1 73 ? -1.277 -5.876 -7.923 1.00 84.00 73 ALA A O 1
ATOM 506 N N . VAL A 1 74 ? 0.697 -6.658 -8.666 1.00 87.56 74 VAL A N 1
ATOM 507 C CA . VAL A 1 74 ? 1.110 -7.255 -7.387 1.00 87.56 74 VAL A CA 1
ATOM 508 C C . VAL A 1 74 ? 1.260 -6.178 -6.315 1.00 87.56 74 VAL A C 1
ATOM 510 O O . VAL A 1 74 ? 0.690 -6.316 -5.234 1.00 87.56 74 VAL A O 1
ATOM 513 N N . ALA A 1 75 ? 1.952 -5.077 -6.607 1.00 86.25 75 ALA A N 1
ATOM 514 C CA . ALA A 1 75 ? 2.127 -3.985 -5.655 1.00 86.25 75 ALA A CA 1
ATOM 515 C C . ALA A 1 75 ? 0.784 -3.347 -5.256 1.00 86.25 75 ALA A C 1
ATOM 517 O O . ALA A 1 75 ? 0.537 -3.115 -4.070 1.00 86.25 75 ALA A O 1
ATOM 518 N N . ALA A 1 76 ? -0.123 -3.137 -6.217 1.00 83.81 76 ALA A N 1
ATOM 519 C CA . ALA A 1 76 ? -1.471 -2.641 -5.949 1.00 83.81 76 ALA A CA 1
ATOM 520 C C . ALA A 1 76 ? -2.280 -3.605 -5.061 1.00 83.81 76 ALA A C 1
ATOM 522 O O . ALA A 1 76 ? -2.934 -3.173 -4.108 1.00 83.81 76 ALA A O 1
ATOM 523 N N . ALA A 1 77 ? -2.199 -4.914 -5.323 1.00 87.38 77 ALA A N 1
ATOM 524 C CA . ALA A 1 77 ? -2.861 -5.934 -4.514 1.00 87.38 77 ALA A CA 1
ATOM 525 C C . ALA A 1 77 ? -2.313 -5.977 -3.078 1.00 87.38 77 ALA A C 1
ATOM 527 O O . ALA A 1 77 ? -3.090 -6.074 -2.126 1.00 87.38 77 ALA A O 1
ATOM 528 N N . VAL A 1 78 ? -0.993 -5.844 -2.905 1.00 87.62 78 VAL A N 1
ATOM 529 C CA . VAL A 1 78 ? -0.352 -5.786 -1.582 1.00 87.62 78 VAL A CA 1
ATOM 530 C C . VAL A 1 78 ? -0.810 -4.548 -0.808 1.00 87.62 78 VAL A C 1
ATOM 532 O O . VAL A 1 78 ? -1.212 -4.677 0.348 1.00 87.62 78 VAL A O 1
ATOM 535 N N . LEU A 1 79 ? -0.838 -3.368 -1.438 1.00 84.38 79 LEU A N 1
ATOM 536 C CA . LEU A 1 79 ? -1.333 -2.133 -0.814 1.00 84.38 79 LEU A CA 1
ATOM 537 C C . LEU A 1 79 ? -2.799 -2.262 -0.369 1.00 84.38 79 LEU A C 1
ATOM 539 O O . LEU A 1 79 ? -3.144 -1.918 0.764 1.00 84.38 79 LEU A O 1
ATOM 543 N N . ALA A 1 80 ? -3.658 -2.818 -1.228 1.00 84.31 80 ALA A N 1
ATOM 544 C CA . ALA A 1 80 ? -5.057 -3.072 -0.891 1.00 84.31 80 ALA A CA 1
ATOM 545 C C . ALA A 1 80 ? -5.198 -4.077 0.269 1.00 84.31 80 ALA A C 1
ATOM 547 O O . ALA A 1 80 ? -6.003 -3.871 1.185 1.00 84.31 80 ALA A O 1
ATOM 548 N N . GLY A 1 81 ? -4.388 -5.140 0.264 1.00 85.94 81 GLY A N 1
ATOM 549 C CA . GLY A 1 81 ? -4.337 -6.145 1.323 1.00 85.94 81 GLY A CA 1
ATOM 550 C C . GLY A 1 81 ? -3.930 -5.556 2.674 1.00 85.94 81 GLY A C 1
ATOM 551 O O . GLY A 1 81 ? -4.599 -5.810 3.680 1.00 85.94 81 GLY A O 1
ATOM 552 N N . ILE A 1 82 ? -2.899 -4.705 2.690 1.00 87.00 82 ILE A N 1
ATOM 553 C CA . ILE A 1 82 ? -2.458 -3.966 3.879 1.00 87.00 82 ILE A CA 1
ATOM 554 C C . ILE A 1 82 ? -3.600 -3.100 4.412 1.00 87.00 82 ILE A C 1
ATOM 556 O O . ILE A 1 82 ? -3.994 -3.254 5.570 1.00 87.00 82 ILE A O 1
ATOM 560 N N . ALA A 1 83 ? -4.202 -2.254 3.571 1.00 84.69 83 ALA A N 1
ATOM 561 C CA . ALA A 1 83 ? -5.294 -1.378 3.991 1.00 84.69 83 ALA A CA 1
ATOM 562 C C . ALA A 1 83 ? -6.463 -2.174 4.603 1.00 84.69 83 ALA A C 1
ATOM 564 O O . ALA A 1 83 ? -7.025 -1.786 5.634 1.00 84.69 83 ALA A O 1
ATOM 565 N N . TRP A 1 84 ? -6.802 -3.324 4.009 1.00 84.00 84 TRP A N 1
ATOM 566 C CA . TRP A 1 84 ? -7.876 -4.203 4.473 1.00 84.00 84 TRP A CA 1
ATOM 567 C C . TRP A 1 84 ? -7.553 -4.935 5.784 1.00 84.00 84 TRP A C 1
ATOM 569 O O . TRP A 1 84 ? -8.450 -5.148 6.619 1.00 84.00 84 TRP A O 1
ATOM 579 N N . ALA A 1 85 ? -6.292 -5.326 5.981 1.00 85.50 85 ALA A N 1
ATOM 580 C CA . ALA A 1 85 ? -5.800 -5.952 7.204 1.00 85.50 85 ALA A CA 1
ATOM 581 C C . ALA A 1 85 ? -5.766 -4.948 8.365 1.00 85.50 85 ALA A C 1
ATOM 583 O O . ALA A 1 85 ? -6.303 -5.233 9.440 1.00 85.50 85 ALA A O 1
ATOM 584 N N . VAL A 1 86 ? -5.240 -3.745 8.123 1.00 86.69 86 VAL A N 1
ATOM 585 C CA . VAL A 1 86 ? -5.176 -2.663 9.114 1.00 86.69 86 VAL A CA 1
ATOM 586 C C . VAL A 1 86 ? -6.579 -2.196 9.510 1.00 86.69 86 VAL A C 1
ATOM 588 O O . VAL A 1 86 ? -6.881 -2.083 10.699 1.00 86.69 86 VAL A O 1
ATOM 591 N N . ALA A 1 87 ? -7.496 -2.055 8.548 1.00 81.56 87 ALA A N 1
ATOM 592 C CA . ALA A 1 87 ? -8.904 -1.791 8.842 1.00 81.56 87 ALA A CA 1
ATOM 593 C C . ALA A 1 87 ? -9.533 -2.913 9.692 1.00 81.56 87 ALA A C 1
ATOM 595 O O . ALA A 1 87 ? -10.320 -2.651 10.600 1.00 81.56 87 ALA A O 1
ATOM 596 N N . GLY A 1 88 ? -9.166 -4.175 9.444 1.00 83.25 88 GLY A N 1
ATOM 597 C CA . GLY A 1 88 ? -9.593 -5.315 10.259 1.00 83.25 88 GLY A CA 1
ATOM 598 C C . GLY A 1 88 ? -9.114 -5.227 11.714 1.00 83.25 88 GLY A C 1
ATOM 599 O O . GLY A 1 88 ? -9.903 -5.462 12.633 1.00 83.25 88 GLY A O 1
ATOM 600 N N . LEU A 1 89 ? -7.852 -4.846 11.926 1.00 85.56 89 LEU A N 1
ATOM 601 C CA . LEU A 1 89 ? -7.269 -4.586 13.247 1.00 85.56 89 LEU A CA 1
ATOM 602 C C . LEU A 1 89 ? -7.978 -3.427 13.959 1.00 85.56 89 LEU A C 1
ATOM 604 O O . LEU A 1 89 ? -8.397 -3.592 15.105 1.00 85.56 89 LEU A O 1
ATOM 608 N N . GLY A 1 90 ? -8.209 -2.309 13.266 1.00 79.44 90 GLY A N 1
ATOM 609 C CA . GLY A 1 90 ? -8.934 -1.156 13.806 1.00 79.44 90 GLY A CA 1
ATOM 610 C C . GLY A 1 90 ? -10.376 -1.490 14.201 1.00 79.44 90 GLY A C 1
ATOM 611 O O . GLY A 1 90 ? -10.829 -1.122 15.285 1.00 79.44 90 GLY A O 1
ATOM 612 N N . VAL A 1 91 ? -11.089 -2.276 13.385 1.00 83.06 91 VAL A N 1
ATOM 613 C CA . VAL A 1 91 ? -12.450 -2.733 13.715 1.00 83.06 91 VAL A CA 1
ATOM 614 C C . VAL A 1 91 ? -12.466 -3.651 14.938 1.00 83.06 91 VAL A C 1
ATOM 616 O O . VAL A 1 91 ? -13.357 -3.528 15.783 1.00 83.06 91 VAL A O 1
ATOM 619 N N . ARG A 1 92 ? -11.497 -4.572 15.047 1.00 82.38 92 ARG A N 1
ATOM 620 C CA . ARG A 1 92 ? -11.369 -5.481 16.199 1.00 82.38 92 ARG A CA 1
ATOM 621 C C . ARG A 1 92 ? -11.045 -4.712 17.479 1.00 82.38 92 ARG A C 1
ATOM 623 O O . ARG A 1 92 ? -11.711 -4.926 18.490 1.00 82.38 92 ARG A O 1
ATOM 630 N N . ALA A 1 93 ? -10.083 -3.795 17.417 1.00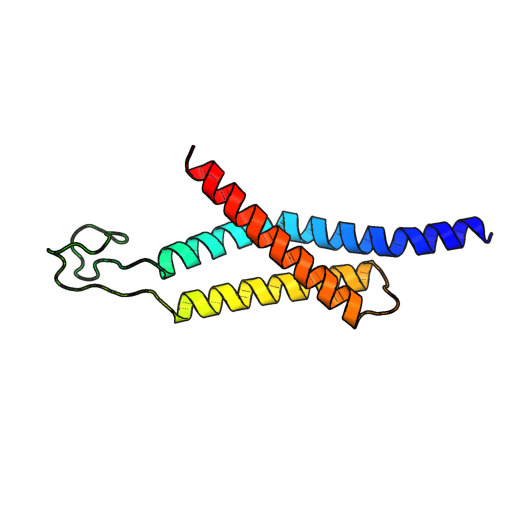 81.38 93 ALA A N 1
ATOM 631 C CA . ALA A 1 93 ? -9.676 -2.966 18.545 1.00 81.38 93 ALA A CA 1
ATOM 632 C C . ALA A 1 93 ? -10.784 -1.999 18.988 1.00 81.38 93 ALA A C 1
ATOM 634 O O . ALA A 1 93 ? -10.975 -1.790 20.185 1.00 81.38 93 ALA A O 1
ATOM 635 N N . GLY A 1 94 ? -11.549 -1.456 18.035 1.00 77.44 94 GLY A N 1
ATOM 636 C CA . GLY A 1 94 ? -12.592 -0.475 18.316 1.00 77.44 94 GLY A CA 1
ATOM 637 C C . GLY A 1 94 ? -13.979 -1.035 18.615 1.00 77.44 94 GLY A C 1
ATOM 638 O O . GLY A 1 94 ? -14.899 -0.256 18.841 1.00 77.44 94 GLY A O 1
ATOM 639 N N . ARG A 1 95 ? -14.153 -2.367 18.612 1.00 81.25 95 ARG A N 1
ATOM 640 C CA . ARG A 1 95 ? -15.422 -3.065 18.918 1.00 81.25 95 ARG A CA 1
ATOM 641 C C . ARG A 1 95 ? -16.654 -2.417 18.257 1.00 81.25 95 ARG A C 1
ATOM 643 O O . ARG A 1 95 ? -17.699 -2.270 18.887 1.00 81.25 95 ARG A O 1
ATOM 650 N N . TYR A 1 96 ? -16.530 -2.028 16.987 1.00 74.38 96 TYR A N 1
ATOM 651 C CA . TYR A 1 96 ? -17.584 -1.303 16.276 1.00 74.38 96 TYR A CA 1
ATOM 652 C C . TYR A 1 96 ? -18.866 -2.149 16.136 1.00 74.38 96 TYR A C 1
ATOM 654 O O . TYR A 1 96 ? -18.775 -3.317 15.738 1.00 74.38 96 TYR A O 1
ATOM 662 N N . PRO A 1 97 ? -20.063 -1.566 16.358 1.00 70.00 97 PRO A N 1
ATOM 663 C CA . PRO A 1 97 ? -21.335 -2.287 16.261 1.00 70.00 97 PRO A CA 1
ATOM 664 C C . PRO A 1 97 ? -21.656 -2.731 14.824 1.00 70.00 97 PRO A C 1
ATOM 666 O O . PRO A 1 97 ? -22.217 -3.801 14.610 1.00 70.00 97 PRO A O 1
ATOM 669 N N . ARG A 1 98 ? -21.232 -1.964 13.806 1.00 78.44 98 ARG A N 1
ATOM 670 C CA . ARG A 1 98 ? -21.369 -2.317 12.379 1.00 78.44 98 ARG A CA 1
ATOM 671 C C . ARG A 1 98 ? -20.011 -2.578 11.734 1.00 78.44 98 ARG A C 1
ATOM 673 O O . ARG A 1 98 ? -19.494 -1.751 10.982 1.00 78.44 98 ARG A O 1
ATOM 680 N N . ARG A 1 99 ? -19.456 -3.766 11.989 1.00 75.19 99 ARG A N 1
ATOM 681 C CA . ARG A 1 99 ? -18.108 -4.169 11.540 1.00 75.19 99 ARG A CA 1
ATOM 682 C C . ARG A 1 99 ? -17.858 -3.984 10.038 1.00 75.19 99 ARG A C 1
ATOM 684 O O . ARG A 1 99 ? -16.780 -3.536 9.677 1.00 75.19 99 ARG A O 1
ATOM 691 N N . ARG A 1 100 ? -18.831 -4.278 9.162 1.00 78.88 100 ARG A N 1
ATOM 692 C CA . ARG A 1 100 ? -18.666 -4.133 7.697 1.00 78.88 100 ARG A CA 1
ATOM 693 C C . ARG A 1 100 ? -18.517 -2.673 7.252 1.00 78.88 100 ARG A C 1
ATOM 695 O O . ARG A 1 100 ? -17.591 -2.369 6.509 1.00 78.88 100 ARG A O 1
ATOM 702 N N . ARG A 1 101 ? -19.385 -1.774 7.738 1.00 78.12 101 ARG A N 1
ATOM 703 C CA . ARG A 1 101 ? -19.316 -0.334 7.415 1.00 78.12 101 ARG A CA 1
ATOM 704 C C . ARG A 1 101 ? -18.062 0.309 8.000 1.00 78.12 101 ARG A C 1
ATOM 706 O O . ARG A 1 101 ? -17.371 1.024 7.290 1.00 78.12 101 ARG A O 1
ATOM 713 N N . ALA A 1 102 ? -17.739 -0.006 9.256 1.00 73.56 102 ALA A N 1
ATOM 714 C CA . ALA A 1 102 ? -16.523 0.483 9.901 1.00 73.56 102 ALA A CA 1
ATOM 715 C C . ALA A 1 102 ? -15.263 0.008 9.167 1.00 73.56 102 ALA A C 1
ATOM 717 O O . ALA A 1 102 ? -14.337 0.788 8.983 1.00 73.56 102 ALA A O 1
ATOM 718 N N . ARG A 1 103 ? -15.250 -1.244 8.684 1.00 77.88 103 ARG A N 1
ATOM 719 C CA . ARG A 1 103 ? -14.139 -1.757 7.884 1.00 77.88 103 ARG A CA 1
ATOM 720 C C . ARG A 1 103 ? -14.001 -0.977 6.589 1.00 77.88 103 ARG A C 1
ATOM 722 O O . ARG A 1 103 ? -12.940 -0.429 6.384 1.00 77.88 103 ARG A O 1
ATOM 729 N N . ALA A 1 104 ? -15.058 -0.863 5.782 1.00 78.12 104 ALA A N 1
ATOM 730 C CA . ALA A 1 104 ? -15.014 -0.121 4.518 1.00 78.12 104 ALA A CA 1
ATOM 731 C C . ALA A 1 104 ? -14.528 1.328 4.700 1.00 78.12 104 ALA A C 1
ATOM 733 O O . ALA A 1 104 ? -13.675 1.789 3.946 1.00 78.12 104 ALA A O 1
ATOM 734 N N . TRP A 1 105 ? -15.021 2.011 5.735 1.00 77.12 105 TRP A N 1
ATOM 735 C CA . TRP A 1 105 ? -14.637 3.387 6.042 1.00 77.12 105 TRP A CA 1
ATOM 736 C C . TRP A 1 105 ? -13.164 3.503 6.469 1.00 77.12 105 TRP A C 1
ATOM 738 O O . TRP A 1 105 ? -12.438 4.354 5.963 1.00 77.12 105 TRP A O 1
ATOM 748 N N . LEU A 1 106 ? -12.689 2.595 7.330 1.00 74.94 106 LEU A N 1
ATOM 749 C CA . LEU A 1 106 ? -11.281 2.536 7.733 1.00 74.94 106 LEU A CA 1
ATOM 750 C C . LEU A 1 106 ? -10.359 2.125 6.578 1.00 74.94 106 LEU A C 1
ATOM 752 O O . LEU A 1 106 ? -9.255 2.647 6.483 1.00 74.94 106 LEU A O 1
ATOM 756 N N . THR A 1 107 ? -10.794 1.233 5.681 1.00 78.00 107 THR A N 1
ATOM 757 C CA . THR A 1 107 ? -10.015 0.887 4.485 1.00 78.00 107 THR A CA 1
ATOM 758 C C . THR A 1 107 ? -9.849 2.111 3.591 1.00 78.00 107 THR A C 1
ATOM 760 O O . THR A 1 107 ? -8.735 2.388 3.163 1.00 78.00 107 THR A O 1
ATOM 763 N N . ALA A 1 108 ? -10.929 2.862 3.344 1.00 78.06 108 ALA A N 1
ATOM 764 C CA . ALA A 1 108 ? -10.883 4.077 2.534 1.00 78.06 108 ALA A CA 1
ATOM 765 C C . ALA A 1 108 ? -9.940 5.125 3.143 1.00 78.06 108 ALA A C 1
ATOM 767 O O . ALA A 1 108 ? -9.092 5.666 2.439 1.00 78.06 108 ALA A O 1
ATOM 768 N N . LEU A 1 109 ? -10.017 5.346 4.460 1.00 76.88 109 LEU A N 1
ATOM 769 C CA . LEU A 1 109 ? -9.075 6.218 5.164 1.00 76.88 109 LEU A CA 1
ATOM 770 C C . LEU A 1 109 ? -7.626 5.746 5.038 1.00 76.88 109 LEU A C 1
ATOM 772 O O . LEU A 1 109 ? -6.756 6.555 4.737 1.00 76.88 109 LEU A O 1
ATOM 776 N N . ASN A 1 110 ? -7.358 4.454 5.242 1.00 75.75 110 ASN A N 1
ATOM 777 C CA . ASN A 1 110 ? -6.002 3.915 5.137 1.00 75.75 110 ASN A CA 1
ATOM 778 C C . ASN A 1 110 ? -5.445 4.065 3.714 1.00 75.75 110 ASN A C 1
ATOM 780 O O . ASN A 1 110 ? -4.269 4.376 3.564 1.00 75.75 110 ASN A O 1
ATOM 784 N N . VAL A 1 111 ? -6.279 3.909 2.680 1.00 76.12 111 VAL A N 1
ATOM 785 C CA . VAL A 1 111 ? -5.884 4.170 1.286 1.00 76.12 111 VAL A CA 1
ATOM 786 C C . VAL A 1 111 ? -5.532 5.644 1.085 1.00 76.12 111 VAL A C 1
ATOM 788 O O . VAL A 1 111 ? -4.472 5.936 0.541 1.00 76.12 111 VAL A O 1
ATOM 791 N N . VAL A 1 112 ? -6.363 6.576 1.561 1.00 78.75 112 VAL A N 1
ATOM 792 C CA . VAL A 1 112 ? -6.077 8.020 1.458 1.00 78.75 112 VAL A CA 1
ATOM 793 C C . VAL A 1 112 ? -4.773 8.372 2.176 1.00 78.75 112 VAL A C 1
ATOM 795 O O . VAL A 1 112 ? -3.921 9.041 1.600 1.00 78.75 112 VAL A O 1
ATOM 798 N N . VAL A 1 113 ? -4.577 7.878 3.400 1.00 73.94 113 VAL A N 1
ATOM 799 C CA . VAL A 1 113 ? -3.346 8.103 4.173 1.00 73.94 113 VAL A CA 1
ATOM 800 C C . VAL A 1 113 ? -2.128 7.521 3.455 1.00 73.94 113 VAL A C 1
ATOM 802 O O . VAL A 1 113 ? -1.102 8.189 3.383 1.00 73.94 113 VAL A O 1
ATOM 805 N N . ALA A 1 114 ? -2.239 6.320 2.880 1.00 71.38 114 ALA A N 1
ATOM 806 C CA . ALA A 1 114 ? -1.163 5.709 2.104 1.00 71.38 114 ALA A CA 1
ATOM 807 C C . ALA A 1 114 ? -0.789 6.551 0.873 1.00 71.38 114 ALA A C 1
ATOM 809 O O . ALA A 1 114 ? 0.395 6.768 0.626 1.00 71.38 114 ALA A O 1
ATOM 810 N N . VAL A 1 115 ? -1.779 7.068 0.136 1.00 74.00 115 VAL A N 1
ATOM 811 C CA . VAL A 1 115 ? -1.553 7.937 -1.033 1.00 74.00 115 VAL A CA 1
ATOM 812 C C . VAL A 1 115 ? -0.904 9.261 -0.623 1.00 74.00 115 VAL A C 1
ATOM 814 O O . VAL A 1 115 ? 0.058 9.687 -1.256 1.00 74.00 115 VAL A O 1
ATOM 817 N N . VAL A 1 116 ? -1.380 9.896 0.452 1.00 77.62 116 VAL A N 1
ATOM 818 C CA . VAL A 1 116 ? -0.807 11.155 0.958 1.00 77.62 116 VAL A CA 1
ATOM 819 C C . VAL A 1 116 ? 0.624 10.950 1.457 1.00 77.62 116 VAL A C 1
ATOM 821 O O . VAL A 1 116 ? 1.498 11.743 1.122 1.00 77.62 116 VAL A O 1
ATOM 824 N N . ALA A 1 117 ? 0.890 9.877 2.207 1.00 70.56 117 ALA A N 1
ATOM 825 C CA . ALA A 1 117 ? 2.234 9.553 2.684 1.00 70.56 117 ALA A CA 1
ATOM 826 C C . ALA A 1 117 ? 3.196 9.266 1.522 1.00 70.56 117 ALA A C 1
ATOM 828 O O . ALA A 1 117 ? 4.326 9.752 1.527 1.00 70.56 117 ALA A O 1
ATOM 829 N N . ALA A 1 118 ? 2.733 8.537 0.501 1.00 67.38 118 ALA A N 1
ATOM 830 C CA . ALA A 1 118 ? 3.489 8.293 -0.721 1.00 67.38 118 ALA A CA 1
ATOM 831 C C . ALA A 1 118 ? 3.826 9.600 -1.452 1.00 67.38 118 ALA A C 1
ATOM 833 O O . ALA A 1 118 ? 4.983 9.825 -1.795 1.00 67.38 118 ALA A O 1
ATOM 834 N N . ALA A 1 119 ? 2.839 10.482 -1.645 1.00 70.38 119 ALA A N 1
ATOM 835 C CA . ALA A 1 119 ? 3.030 11.772 -2.302 1.00 70.38 119 ALA A CA 1
ATOM 836 C C . ALA A 1 119 ? 3.982 12.689 -1.516 1.00 70.38 119 ALA A C 1
ATOM 838 O O . ALA A 1 119 ? 4.874 13.294 -2.104 1.00 70.38 119 ALA A O 1
ATOM 839 N N . ALA A 1 120 ? 3.834 12.757 -0.190 1.00 73.69 120 ALA A N 1
ATOM 840 C CA . ALA A 1 120 ? 4.703 13.546 0.678 1.00 73.69 120 ALA A CA 1
ATOM 841 C C . ALA A 1 120 ? 6.153 13.044 0.642 1.00 73.69 120 ALA A C 1
ATOM 843 O O . ALA A 1 120 ? 7.068 13.847 0.488 1.00 73.69 120 ALA A O 1
ATOM 844 N N . PHE A 1 121 ? 6.370 11.727 0.717 1.00 68.75 121 PHE A N 1
ATOM 845 C CA .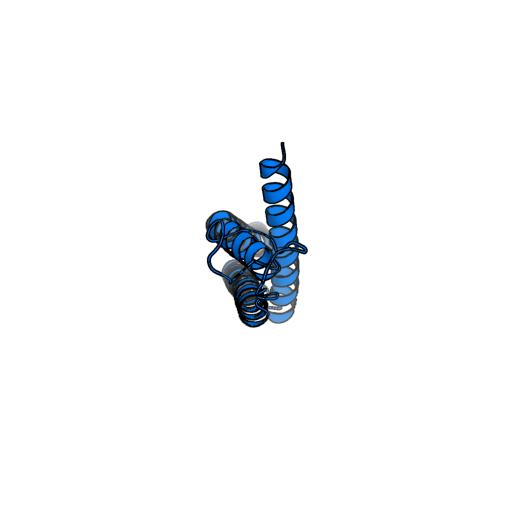 PHE A 1 121 ? 7.702 11.134 0.580 1.00 68.75 121 PHE A CA 1
ATOM 846 C C . PHE A 1 121 ? 8.340 11.486 -0.768 1.00 68.75 121 PHE A C 1
ATOM 848 O O . PHE A 1 121 ? 9.506 11.862 -0.831 1.00 68.75 121 PHE A O 1
ATOM 855 N N . TRP A 1 122 ? 7.554 11.427 -1.843 1.00 66.06 122 TRP A N 1
ATOM 856 C CA . TRP A 1 122 ? 8.025 11.745 -3.186 1.00 66.06 122 TRP A CA 1
ATOM 857 C C . TRP A 1 122 ? 8.381 13.227 -3.366 1.00 66.06 122 TRP A C 1
ATOM 859 O O . TRP A 1 122 ? 9.362 13.554 -4.030 1.00 66.06 122 TRP A O 1
ATOM 869 N N . LEU A 1 123 ? 7.615 14.129 -2.747 1.00 74.25 123 LEU A N 1
ATOM 870 C CA . LEU A 1 123 ? 7.928 15.560 -2.703 1.00 74.25 123 LEU A CA 1
ATOM 871 C C . LEU A 1 123 ? 9.186 15.843 -1.872 1.00 74.25 123 LEU A C 1
ATOM 873 O O . LEU A 1 123 ? 10.012 16.647 -2.290 1.00 74.25 123 LEU A O 1
ATOM 877 N N . LEU A 1 124 ? 9.361 15.155 -0.739 1.00 71.25 124 LEU A N 1
ATOM 878 C CA . LEU A 1 124 ? 10.537 15.298 0.125 1.00 71.25 124 LEU A CA 1
ATOM 879 C C . LEU A 1 124 ? 11.828 14.786 -0.524 1.00 71.25 124 LEU A C 1
ATOM 881 O O . LEU A 1 124 ? 12.891 15.291 -0.199 1.00 71.25 124 LEU A O 1
ATOM 885 N N . GLN A 1 125 ? 11.760 13.815 -1.438 1.00 62.09 125 GLN A N 1
ATOM 886 C CA . GLN A 1 125 ? 12.933 13.362 -2.198 1.00 62.09 125 GLN A CA 1
ATOM 887 C C . GLN A 1 125 ? 13.316 14.283 -3.367 1.00 62.09 125 GLN A C 1
ATOM 889 O O . GLN A 1 125 ? 14.364 14.083 -3.977 1.00 62.09 125 GLN A O 1
ATOM 894 N N . ARG A 1 126 ? 12.465 15.254 -3.722 1.00 56.81 126 ARG A N 1
ATOM 895 C CA . ARG A 1 126 ? 12.700 16.190 -4.832 1.00 56.81 126 ARG A CA 1
ATOM 896 C C . ARG A 1 126 ? 13.256 17.552 -4.409 1.00 56.81 126 ARG A C 1
ATOM 898 O O . ARG A 1 126 ? 13.623 18.317 -5.299 1.00 56.81 126 ARG A O 1
ATOM 905 N N . GLY A 1 127 ? 13.246 17.870 -3.114 1.00 46.09 127 GLY A N 1
ATOM 906 C CA . GLY A 1 127 ? 13.818 19.099 -2.549 1.00 46.09 127 GLY A CA 1
ATOM 907 C C . GLY A 1 127 ? 15.214 18.857 -2.010 1.00 46.09 127 GLY A C 1
ATOM 908 O O . GLY A 1 127 ? 16.046 19.775 -2.162 1.00 46.09 127 GLY A O 1
#

pLDDT: mean 77.78, std 8.45, range [46.09, 87.62]

Secondary structure (DSSP, 8-state):
-HHHHHHHHHHHHHHHHHHHHHHHHHTHHHHHHHHHHHHHHHS-EE-SSSS-TTPBP-TT-S-EE---HHHHHHHHHHHHHHHHHHHHHHHHHTT-SSHHHHHHHHHHHHHHHHHHHHHHHHHHT--

Radius of gyration: 20.64 Å; chains: 1; bounding box: 48×27×67 Å

Sequence (127 aa):
MAVTEERAQAARPGRGAAVSAGVMALLVPVHGFLVAAVVLAAGRYDSSGQGGPFRSCTADSVSCDGPNHAMIAVAAAVLAGIAWAVAGLGVRAGRYPRRRRARAWLTALNVVVAVVAAAAFWLLQRG

Organism: NCBI:txid561176